Protein AF-A0A7Z9K292-F1 (afdb_monomer_lite)

Foldseek 3Di:
DPCVVVVVVVVQWDWDDDDVQWTWTAGPPQRWIWIAGVVGDIDIGHPVCVVVVVVVVCVVPDPPPDPD

pLDDT: mean 86.09, std 14.72, range [46.25, 97.25]

Secondary structure (DSSP, 8-state):
--GGGGHHHHHHEEEEEEETTEEEEEETTT--EEEE-TTS-EEEE-HHHHHHHHHHHHHHHS------

Sequence (68 aa):
MNIADISEIVEATELIEQVGEYVIRKFIASDNYVIIDNLGDFIILERDIADQICSVLWNDIAPQEKLN

Structure (mmCIF, N/CA/C/O backbone):
data_AF-A0A7Z9K292-F1
#
_entry.id   AF-A0A7Z9K292-F1
#
loop_
_atom_site.group_PDB
_atom_site.id
_atom_site.type_symbol
_atom_site.label_atom_id
_atom_site.label_alt_id
_atom_site.label_comp_id
_atom_site.label_asym_id
_atom_site.label_entity_id
_atom_site.label_seq_id
_atom_site.pdbx_PDB_ins_code
_atom_site.Cartn_x
_atom_site.Cartn_y
_atom_site.Cartn_z
_atom_site.occupancy
_atom_site.B_iso_or_equiv
_atom_site.auth_seq_id
_atom_site.auth_comp_id
_atom_site.auth_asym_id
_atom_site.auth_atom_id
_atom_site.pdbx_PDB_model_num
ATOM 1 N N . MET A 1 1 ? 7.834 -9.391 13.233 1.00 51.00 1 MET A N 1
ATOM 2 C CA . MET A 1 1 ? 8.037 -9.534 11.781 1.00 51.00 1 MET A CA 1
A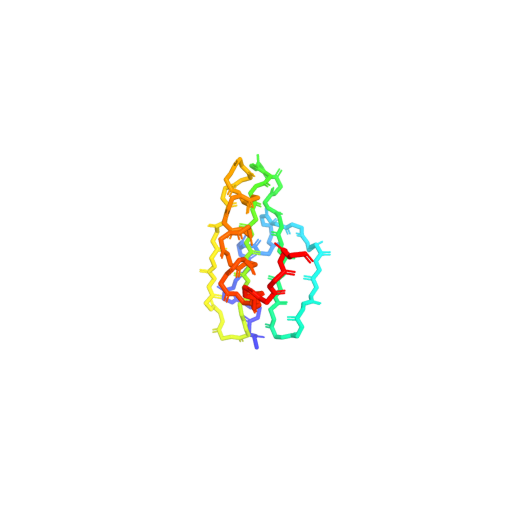TOM 3 C C . MET A 1 1 ? 9.333 -10.290 11.507 1.00 51.00 1 MET A C 1
ATOM 5 O O . MET A 1 1 ? 10.401 -9.807 11.871 1.00 51.00 1 MET A O 1
ATOM 9 N N . ASN A 1 2 ? 9.249 -11.494 10.940 1.00 50.47 2 ASN A N 1
ATOM 10 C CA . ASN A 1 2 ? 10.426 -12.256 10.521 1.00 50.47 2 ASN A CA 1
ATOM 11 C C . ASN A 1 2 ? 10.700 -11.897 9.054 1.00 50.47 2 ASN A C 1
ATOM 13 O O . ASN A 1 2 ? 10.003 -12.357 8.160 1.00 50.47 2 ASN A O 1
ATOM 17 N N . ILE A 1 3 ? 11.667 -11.011 8.807 1.00 53.25 3 ILE A N 1
ATOM 18 C CA . ILE A 1 3 ? 11.957 -10.451 7.469 1.00 53.25 3 ILE A CA 1
ATOM 19 C C . ILE A 1 3 ? 12.323 -11.546 6.444 1.00 53.25 3 ILE A C 1
ATOM 21 O O . ILE A 1 3 ? 12.190 -11.336 5.241 1.00 53.25 3 ILE A O 1
ATOM 25 N N . ALA A 1 4 ? 12.733 -12.727 6.919 1.00 55.69 4 ALA A N 1
ATOM 26 C CA . ALA A 1 4 ? 13.093 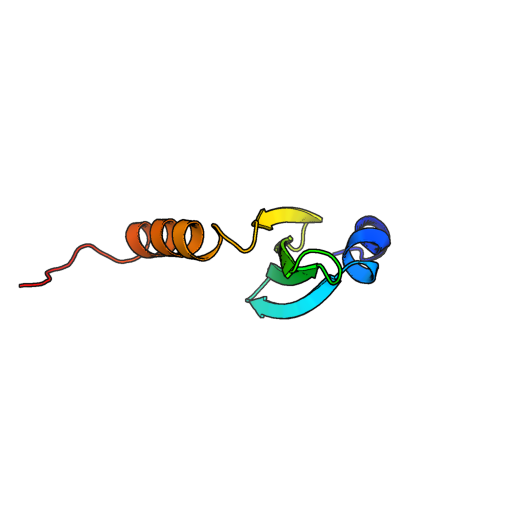-13.873 6.091 1.00 55.69 4 ALA A CA 1
ATOM 27 C C . ALA A 1 4 ? 11.953 -14.384 5.188 1.00 55.69 4 ALA A C 1
ATOM 29 O O . ALA A 1 4 ? 12.245 -14.854 4.095 1.00 55.69 4 ALA A O 1
ATOM 30 N N . ASP A 1 5 ? 10.684 -14.248 5.592 1.00 59.25 5 ASP A N 1
ATOM 31 C CA . ASP A 1 5 ? 9.538 -14.729 4.799 1.00 59.25 5 ASP A CA 1
ATOM 32 C C . ASP A 1 5 ? 9.062 -13.710 3.741 1.00 59.25 5 ASP A C 1
ATOM 34 O O . ASP A 1 5 ? 8.198 -14.013 2.925 1.00 59.25 5 ASP A O 1
ATOM 38 N N . ILE A 1 6 ? 9.633 -12.497 3.729 1.00 66.94 6 ILE A N 1
ATOM 39 C CA . ILE A 1 6 ? 9.208 -11.375 2.870 1.00 66.94 6 ILE A CA 1
ATOM 40 C C . ILE A 1 6 ? 10.396 -10.826 2.049 1.00 66.94 6 ILE A C 1
ATOM 42 O O . ILE A 1 6 ? 10.323 -9.739 1.472 1.00 66.94 6 ILE A O 1
ATOM 46 N N . SER A 1 7 ? 11.513 -11.563 1.976 1.00 74.50 7 SER A N 1
ATOM 47 C CA . SER A 1 7 ? 12.755 -11.091 1.343 1.00 74.50 7 SER A CA 1
ATOM 48 C C . SER A 1 7 ? 12.551 -10.662 -0.110 1.00 74.50 7 SER A C 1
ATOM 50 O O . SER A 1 7 ? 13.045 -9.612 -0.503 1.00 74.50 7 SER A O 1
ATOM 52 N N . GLU A 1 8 ? 11.748 -11.403 -0.876 1.00 79.69 8 GLU A N 1
ATOM 53 C CA . GLU A 1 8 ? 11.449 -11.082 -2.277 1.00 79.69 8 GLU A CA 1
ATOM 54 C C . GLU A 1 8 ? 10.742 -9.727 -2.429 1.00 79.69 8 GLU A C 1
ATOM 56 O O . GLU A 1 8 ? 11.081 -8.935 -3.307 1.00 79.69 8 GLU A O 1
ATOM 61 N N . ILE A 1 9 ? 9.791 -9.416 -1.542 1.00 82.75 9 ILE A N 1
ATOM 62 C CA . ILE A 1 9 ? 9.093 -8.125 -1.559 1.00 82.75 9 ILE A CA 1
ATOM 63 C C . ILE A 1 9 ? 10.053 -7.021 -1.117 1.00 82.75 9 ILE A C 1
ATOM 65 O O . ILE A 1 9 ? 10.078 -5.956 -1.728 1.00 82.75 9 ILE A O 1
ATOM 69 N N . VAL A 1 10 ? 10.870 -7.253 -0.088 1.00 85.69 10 VAL A N 1
ATOM 70 C CA . VAL A 1 10 ? 11.855 -6.269 0.390 1.00 85.69 10 VAL A CA 1
ATOM 71 C C . VAL A 1 10 ? 12.897 -5.947 -0.684 1.00 85.69 10 VAL A C 1
ATOM 73 O O . VAL A 1 10 ? 13.261 -4.784 -0.819 1.00 85.69 10 VAL A O 1
ATOM 76 N N . GLU A 1 11 ? 13.338 -6.935 -1.462 1.00 90.00 11 GLU A N 1
ATOM 77 C CA . GLU A 1 11 ? 14.276 -6.755 -2.577 1.00 90.00 11 GLU A CA 1
ATOM 78 C C . GLU A 1 11 ? 13.632 -6.058 -3.783 1.00 90.00 11 GLU A C 1
ATOM 80 O O . GLU A 1 11 ? 14.277 -5.250 -4.450 1.00 90.00 11 GLU A O 1
ATOM 85 N N . ALA A 1 12 ? 12.352 -6.325 -4.051 1.00 92.19 12 ALA A N 1
ATOM 86 C CA . ALA A 1 12 ? 11.616 -5.719 -5.159 1.00 92.19 12 ALA A CA 1
ATOM 87 C C . ALA A 1 12 ? 11.077 -4.307 -4.855 1.00 92.19 12 ALA A C 1
ATOM 89 O O . ALA A 1 12 ? 10.533 -3.653 -5.756 1.00 92.19 12 ALA A O 1
ATOM 90 N N . THR A 1 13 ? 11.185 -3.837 -3.605 1.00 95.19 13 THR A N 1
ATOM 91 C CA . THR A 1 13 ? 10.561 -2.587 -3.154 1.00 95.19 13 THR A CA 1
ATOM 92 C C . THR A 1 13 ? 11.471 -1.684 -2.323 1.00 95.19 13 THR A C 1
ATOM 94 O O . THR A 1 13 ? 12.275 -2.131 -1.508 1.00 95.19 13 THR A O 1
ATOM 97 N N . GLU A 1 14 ? 11.265 -0.377 -2.443 1.00 96.56 14 GLU A N 1
ATOM 98 C CA . GLU A 1 14 ? 11.899 0.649 -1.615 1.00 96.56 14 GLU A CA 1
ATOM 99 C C . GLU A 1 14 ? 10.993 1.035 -0.444 1.00 96.56 14 GLU A C 1
ATOM 101 O O . GLU A 1 14 ? 9.779 1.161 -0.601 1.00 96.56 14 GLU A O 1
ATOM 106 N N . LEU A 1 15 ? 11.572 1.229 0.743 1.00 95.25 15 LEU A N 1
ATOM 107 C CA . LEU A 1 15 ? 10.834 1.730 1.904 1.00 95.25 15 LEU A CA 1
ATOM 108 C C . LEU A 1 15 ? 10.395 3.181 1.655 1.00 95.25 15 LEU A C 1
ATOM 110 O O . LEU A 1 15 ? 11.236 4.023 1.351 1.00 95.25 15 LEU A O 1
ATOM 114 N N . ILE A 1 16 ? 9.103 3.468 1.832 1.00 96.75 16 ILE A N 1
ATOM 115 C CA . ILE A 1 16 ? 8.572 4.838 1.832 1.00 96.75 16 ILE A CA 1
ATOM 116 C C . ILE A 1 16 ? 8.508 5.369 3.260 1.00 96.75 16 ILE A C 1
ATOM 118 O O . ILE A 1 16 ? 9.085 6.410 3.546 1.00 96.75 16 ILE A O 1
ATOM 122 N N . GLU A 1 17 ? 7.780 4.675 4.136 1.00 96.62 17 GLU A N 1
ATOM 123 C CA . GLU A 1 17 ? 7.487 5.147 5.491 1.00 96.62 17 GLU A CA 1
ATOM 124 C C . GLU A 1 17 ? 7.058 3.978 6.387 1.00 96.62 17 GLU A C 1
ATOM 126 O O . GLU A 1 17 ? 6.585 2.945 5.897 1.00 96.62 17 GLU A O 1
ATOM 131 N N . GLN A 1 18 ? 7.183 4.149 7.702 1.00 94.88 18 GLN A N 1
ATOM 132 C CA . GLN A 1 18 ? 6.584 3.251 8.688 1.00 94.88 18 GLN A CA 1
ATOM 133 C C . GLN A 1 18 ? 5.532 3.994 9.518 1.00 94.88 18 GLN A C 1
ATOM 135 O O . GLN A 1 18 ? 5.807 5.034 10.113 1.00 94.88 18 GLN A O 1
ATOM 140 N N . VAL A 1 19 ? 4.329 3.424 9.613 1.00 94.25 19 VAL A N 1
ATOM 141 C CA . VAL A 1 19 ? 3.221 3.978 10.400 1.00 94.25 19 VAL A CA 1
ATOM 142 C C . VAL A 1 19 ? 2.758 2.934 11.411 1.00 94.25 19 VAL A C 1
ATOM 144 O O . VAL A 1 19 ? 2.040 1.991 11.080 1.00 94.25 19 VAL A O 1
ATOM 147 N N . GLY A 1 20 ? 3.183 3.093 12.667 1.00 94.00 20 GLY A N 1
ATOM 148 C CA . GLY A 1 20 ? 2.937 2.100 13.713 1.00 94.00 20 GLY A CA 1
ATOM 149 C C . GLY A 1 20 ? 3.545 0.741 13.348 1.00 94.00 20 GLY A C 1
ATOM 150 O O . GLY A 1 20 ? 4.745 0.641 13.089 1.00 94.00 20 GLY A O 1
ATOM 151 N N . GLU A 1 21 ? 2.700 -0.288 13.302 1.00 93.38 21 GLU A N 1
ATOM 152 C CA . GLU A 1 21 ? 3.082 -1.663 12.948 1.00 93.38 21 GLU A CA 1
ATOM 153 C C . GLU A 1 21 ? 3.029 -1.946 11.435 1.00 93.38 21 GLU A C 1
ATOM 155 O O . GLU A 1 21 ? 3.285 -3.074 11.016 1.00 93.38 21 GLU A O 1
ATOM 160 N N . TYR A 1 22 ? 2.707 -0.938 10.617 1.00 93.75 22 TYR A N 1
ATOM 161 C CA . TYR A 1 22 ? 2.629 -1.063 9.164 1.00 93.75 22 TYR A CA 1
ATOM 162 C C . TYR A 1 22 ? 3.855 -0.462 8.482 1.00 93.75 22 TYR A C 1
ATOM 164 O O . TYR A 1 22 ? 4.289 0.647 8.804 1.00 93.75 22 TYR A O 1
ATOM 172 N N . VAL A 1 23 ? 4.372 -1.168 7.481 1.00 93.81 23 VAL A N 1
ATOM 173 C CA . VAL A 1 23 ? 5.473 -0.724 6.626 1.00 93.81 23 VAL A CA 1
ATOM 174 C C . VAL A 1 23 ? 4.936 -0.463 5.228 1.00 93.81 23 VAL A C 1
ATOM 176 O O . VAL A 1 23 ? 4.358 -1.349 4.600 1.00 93.81 23 VAL A O 1
ATOM 179 N N . ILE A 1 24 ? 5.154 0.750 4.730 1.00 95.38 24 ILE A N 1
ATOM 180 C CA . ILE A 1 24 ? 4.737 1.174 3.396 1.00 95.38 24 ILE A CA 1
ATOM 181 C C . ILE A 1 24 ? 5.964 1.146 2.493 1.00 95.38 24 ILE A C 1
ATOM 183 O O . ILE A 1 24 ? 6.971 1.805 2.764 1.00 95.38 24 ILE A O 1
ATOM 187 N N . ARG A 1 25 ? 5.888 0.384 1.406 1.00 95.75 25 ARG A N 1
ATOM 188 C CA . ARG A 1 25 ? 6.965 0.239 0.424 1.00 95.75 25 ARG A CA 1
ATOM 189 C C . ARG A 1 25 ? 6.441 0.457 -0.991 1.00 95.75 25 ARG A C 1
ATOM 191 O O . ARG A 1 25 ? 5.235 0.399 -1.233 1.00 95.75 25 ARG A O 1
ATOM 198 N N . LYS A 1 26 ? 7.350 0.700 -1.930 1.00 97.25 26 LYS A N 1
ATOM 199 C CA . LYS A 1 26 ? 7.057 0.947 -3.343 1.00 97.25 26 LYS A CA 1
ATOM 200 C C . LYS A 1 26 ? 7.821 -0.013 -4.235 1.00 97.25 26 LYS A C 1
ATOM 202 O O . LYS A 1 26 ? 9.036 -0.106 -4.115 1.00 97.25 26 LYS A O 1
ATOM 207 N N . PHE A 1 27 ? 7.142 -0.690 -5.149 1.00 96.12 27 PHE A N 1
ATOM 208 C CA . PHE A 1 27 ? 7.782 -1.532 -6.153 1.00 96.12 27 PHE A CA 1
ATOM 209 C C . PHE A 1 27 ? 8.628 -0.699 -7.112 1.00 96.12 27 PHE A C 1
ATOM 211 O O . PHE A 1 27 ? 8.125 0.222 -7.753 1.00 96.12 27 PHE A O 1
ATOM 218 N N . ILE A 1 28 ? 9.899 -1.079 -7.257 1.00 95.19 28 ILE A N 1
ATOM 219 C CA . ILE A 1 28 ? 10.870 -0.387 -8.120 1.00 95.19 28 ILE A CA 1
ATOM 220 C C . ILE A 1 28 ? 10.457 -0.488 -9.596 1.00 95.19 28 ILE A C 1
ATOM 222 O O . ILE A 1 28 ? 10.640 0.448 -10.367 1.00 95.19 28 ILE A O 1
ATOM 226 N N . ALA A 1 29 ? 9.887 -1.629 -9.997 1.00 94.00 29 ALA A N 1
ATOM 227 C CA . ALA A 1 29 ? 9.575 -1.912 -11.397 1.00 94.00 29 ALA A CA 1
ATOM 228 C C . ALA A 1 29 ? 8.264 -1.278 -11.893 1.00 94.00 29 ALA A C 1
ATOM 230 O O . ALA A 1 29 ? 8.162 -0.947 -13.072 1.00 94.00 29 ALA A O 1
ATOM 231 N N . SER A 1 30 ? 7.253 -1.152 -11.028 1.00 93.44 30 SER A N 1
ATOM 232 C CA . SER A 1 30 ? 5.893 -0.751 -11.424 1.00 93.44 30 SER A CA 1
ATOM 233 C C . SER A 1 30 ? 5.398 0.532 -10.769 1.00 93.44 30 SER A C 1
ATOM 235 O O . SER A 1 30 ? 4.311 0.993 -11.094 1.00 93.44 30 SER A O 1
ATOM 237 N N . ASP A 1 31 ? 6.157 1.096 -9.829 1.00 94.62 31 ASP A N 1
ATOM 238 C CA . ASP A 1 31 ? 5.730 2.190 -8.959 1.00 94.62 31 ASP A CA 1
ATOM 239 C C . ASP A 1 31 ? 4.483 1.900 -8.092 1.00 94.62 31 ASP A C 1
ATOM 241 O O . ASP A 1 31 ? 3.980 2.812 -7.431 1.00 94.62 31 ASP A O 1
ATOM 245 N N . ASN A 1 32 ? 4.000 0.653 -8.051 1.00 96.75 32 ASN A N 1
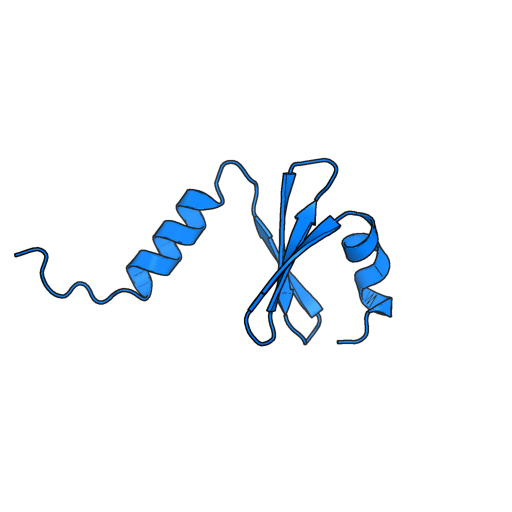ATOM 246 C CA . ASN A 1 32 ? 2.907 0.233 -7.173 1.00 96.75 32 ASN A CA 1
ATOM 247 C C . ASN A 1 32 ? 3.338 0.261 -5.705 1.00 96.75 32 ASN A C 1
ATOM 249 O O . ASN A 1 32 ? 4.524 0.182 -5.389 1.00 96.75 32 ASN A O 1
ATOM 253 N N . TYR A 1 33 ? 2.374 0.301 -4.798 1.00 96.69 33 TYR A N 1
ATOM 254 C CA . TYR A 1 33 ? 2.625 0.322 -3.362 1.00 96.69 33 TYR A CA 1
ATOM 255 C C . TYR A 1 33 ? 2.341 -1.041 -2.744 1.00 96.69 33 TYR A C 1
ATOM 257 O O . TYR A 1 33 ? 1.474 -1.774 -3.214 1.00 96.69 33 TYR A O 1
ATOM 265 N N . VAL A 1 34 ? 3.043 -1.366 -1.666 1.00 95.19 34 VAL A N 1
ATOM 266 C CA . VAL A 1 34 ? 2.703 -2.474 -0.775 1.00 95.19 34 VAL A CA 1
ATOM 267 C C . VAL A 1 34 ? 2.691 -1.970 0.659 1.00 95.19 34 VAL A C 1
ATOM 269 O O . VAL A 1 34 ? 3.611 -1.274 1.092 1.00 95.19 34 VAL A O 1
ATOM 272 N N . ILE A 1 35 ? 1.630 -2.300 1.383 1.00 95.06 35 ILE A N 1
ATOM 273 C CA . ILE A 1 35 ? 1.493 -2.035 2.813 1.00 95.06 35 ILE A CA 1
ATOM 274 C C . ILE A 1 35 ? 1.537 -3.388 3.503 1.00 95.06 35 ILE A C 1
ATOM 276 O O . ILE A 1 35 ? 0.751 -4.264 3.153 1.00 95.06 35 ILE A O 1
ATOM 280 N N . ILE A 1 36 ? 2.469 -3.558 4.434 1.00 93.00 36 ILE A N 1
ATOM 281 C CA . ILE A 1 36 ? 2.755 -4.829 5.106 1.00 93.00 36 ILE A CA 1
ATOM 282 C C . ILE A 1 36 ? 2.548 -4.626 6.603 1.00 93.00 36 ILE A C 1
ATOM 284 O O . ILE A 1 36 ? 3.090 -3.670 7.160 1.00 93.00 36 ILE A O 1
ATOM 288 N N . ASP A 1 37 ? 1.782 -5.496 7.249 1.00 91.19 37 ASP A N 1
ATOM 289 C CA . ASP A 1 37 ? 1.627 -5.499 8.702 1.00 91.19 37 ASP A CA 1
ATOM 290 C C . ASP A 1 37 ? 2.741 -6.300 9.407 1.00 91.19 37 ASP A C 1
ATOM 292 O O . ASP A 1 37 ? 3.592 -6.944 8.786 1.00 91.19 37 ASP A O 1
ATOM 296 N N . ASN A 1 38 ? 2.763 -6.274 10.739 1.00 84.25 38 ASN A N 1
ATOM 297 C CA . ASN A 1 38 ? 3.793 -6.957 11.524 1.00 84.25 38 ASN A CA 1
ATOM 298 C C . ASN A 1 38 ? 3.656 -8.492 11.584 1.00 84.25 38 ASN A C 1
ATOM 300 O O . ASN A 1 38 ? 4.620 -9.156 12.011 1.00 84.25 38 ASN A O 1
ATOM 304 N N . LEU A 1 39 ? 2.506 -9.030 11.159 1.00 85.44 39 LEU A N 1
ATOM 305 C CA . LEU A 1 39 ? 2.187 -10.455 11.058 1.00 85.44 39 LEU A CA 1
ATOM 306 C C . LEU A 1 39 ? 2.565 -11.036 9.687 1.00 85.44 39 LEU A C 1
ATOM 308 O O . LEU A 1 39 ? 2.711 -12.251 9.575 1.00 85.44 39 LEU A O 1
ATOM 312 N N . GLY A 1 40 ? 2.821 -10.178 8.696 1.00 81.19 40 GLY A N 1
ATOM 313 C CA . GLY A 1 40 ? 3.185 -10.545 7.331 1.00 81.19 40 GLY A CA 1
ATOM 314 C C . GLY A 1 40 ? 2.020 -10.499 6.340 1.00 81.19 40 GLY A C 1
ATOM 315 O O . GLY A 1 40 ? 2.222 -10.853 5.179 1.00 81.19 40 GLY A O 1
ATOM 316 N N . ASP A 1 41 ? 0.838 -10.042 6.757 1.00 88.38 41 ASP A N 1
ATOM 317 C CA . ASP A 1 41 ? -0.262 -9.755 5.842 1.00 88.38 41 ASP A CA 1
ATOM 318 C C . ASP A 1 41 ? 0.040 -8.471 5.064 1.00 88.38 41 ASP A C 1
ATOM 320 O O . ASP A 1 41 ? 0.621 -7.512 5.585 1.00 88.38 41 ASP A O 1
ATOM 324 N N . PHE A 1 42 ? -0.342 -8.441 3.788 1.00 91.38 42 PHE A N 1
ATOM 325 C CA . PHE A 1 42 ? -0.062 -7.292 2.939 1.00 91.38 42 PHE A CA 1
ATOM 326 C C . PHE A 1 42 ? -1.156 -7.007 1.916 1.00 91.38 42 PHE A C 1
ATOM 328 O O . PHE A 1 42 ? -1.903 -7.886 1.486 1.00 91.38 42 PHE A O 1
ATOM 335 N N . ILE A 1 43 ? -1.202 -5.749 1.484 1.00 93.19 43 ILE A N 1
ATOM 336 C CA . ILE A 1 43 ? -2.040 -5.273 0.384 1.00 93.19 43 ILE A CA 1
ATOM 337 C C . ILE A 1 43 ? -1.139 -4.587 -0.635 1.00 93.19 43 ILE A C 1
ATOM 339 O O . ILE A 1 43 ? -0.315 -3.748 -0.273 1.00 93.19 43 ILE A O 1
ATOM 343 N N . ILE A 1 44 ? -1.324 -4.924 -1.912 1.00 93.69 44 ILE A N 1
ATOM 344 C CA . ILE A 1 44 ? -0.695 -4.225 -3.034 1.00 93.69 44 ILE A CA 1
ATOM 345 C C . ILE A 1 44 ? -1.707 -3.235 -3.613 1.00 93.69 44 ILE A C 1
ATOM 347 O O . ILE A 1 44 ? -2.845 -3.606 -3.896 1.00 93.69 44 ILE A O 1
ATOM 351 N N . LEU A 1 45 ? -1.286 -1.987 -3.804 1.00 95.81 45 LEU A N 1
ATOM 352 C CA . LEU A 1 45 ? -2.080 -0.931 -4.424 1.00 95.81 45 LEU A CA 1
ATOM 353 C C . LEU A 1 45 ? 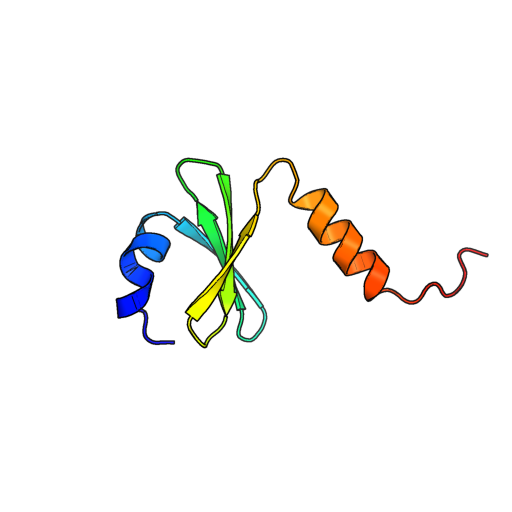-1.432 -0.531 -5.746 1.00 95.81 45 LEU A C 1
ATOM 355 O O . LEU A 1 45 ? -0.273 -0.107 -5.779 1.00 95.81 45 LEU A O 1
ATOM 359 N N . GLU A 1 46 ? -2.182 -0.640 -6.838 1.00 97.00 46 GLU A N 1
ATOM 360 C CA . GLU A 1 46 ? -1.748 -0.095 -8.121 1.00 97.00 46 GLU A CA 1
ATOM 361 C C . GLU A 1 46 ? -1.658 1.429 -8.039 1.00 97.00 46 GLU A C 1
ATOM 363 O O . GLU A 1 46 ? -2.556 2.090 -7.508 1.00 97.00 46 GLU A O 1
ATOM 368 N N . ARG A 1 47 ? -0.571 1.995 -8.573 1.00 95.44 47 ARG A N 1
ATOM 369 C CA . ARG A 1 47 ? -0.292 3.434 -8.485 1.00 95.44 47 ARG A CA 1
ATOM 370 C C . ARG A 1 47 ? -1.468 4.287 -8.963 1.00 95.44 47 ARG A C 1
ATOM 372 O O . ARG A 1 47 ? -1.809 5.269 -8.310 1.00 95.44 47 ARG A O 1
ATOM 379 N N . ASP A 1 48 ? -2.082 3.889 -10.073 1.00 96.25 48 ASP A N 1
ATOM 380 C CA . ASP A 1 48 ? -3.107 4.677 -10.762 1.00 96.25 48 ASP A CA 1
ATOM 381 C C . ASP A 1 48 ? -4.437 4.753 -9.992 1.00 96.25 48 ASP A C 1
ATOM 383 O O . ASP A 1 48 ? -5.225 5.672 -10.211 1.00 96.25 48 ASP A O 1
ATOM 387 N N . ILE A 1 49 ? -4.682 3.823 -9.061 1.00 96.12 49 ILE A N 1
ATOM 388 C CA . ILE A 1 49 ? -5.909 3.774 -8.246 1.00 96.12 49 ILE A CA 1
ATOM 389 C C . ILE A 1 49 ? -5.655 4.034 -6.757 1.00 96.12 49 ILE A C 1
ATOM 391 O O . ILE A 1 49 ? -6.612 4.172 -5.994 1.00 96.12 49 ILE A O 1
ATOM 395 N N . ALA A 1 50 ? -4.391 4.110 -6.328 1.00 95.12 50 ALA A N 1
ATOM 396 C CA . ALA A 1 50 ? -4.019 4.255 -4.923 1.00 95.12 50 ALA A CA 1
ATOM 397 C C . ALA A 1 50 ? -4.675 5.484 -4.269 1.00 95.12 50 ALA A C 1
ATOM 399 O O . ALA A 1 50 ? -5.188 5.386 -3.158 1.00 95.12 50 ALA A O 1
ATOM 400 N N . ASP A 1 51 ? -4.742 6.610 -4.985 1.00 94.69 51 ASP A N 1
ATOM 401 C CA . ASP A 1 51 ? -5.398 7.838 -4.515 1.00 94.69 51 ASP A CA 1
ATOM 402 C C . ASP A 1 51 ? -6.902 7.648 -4.252 1.00 94.69 51 ASP A C 1
ATOM 404 O O . ASP A 1 51 ? -7.434 8.100 -3.235 1.00 94.69 51 ASP A O 1
ATOM 408 N N . GLN A 1 52 ? -7.586 6.902 -5.124 1.00 96.50 52 GLN A N 1
ATOM 409 C CA . GLN A 1 52 ? -9.011 6.605 -4.963 1.00 96.50 52 GLN A CA 1
ATOM 410 C C . GLN A 1 52 ? -9.250 5.708 -3.747 1.00 96.50 52 GLN A C 1
ATOM 412 O O . GLN A 1 52 ? -10.163 5.965 -2.965 1.00 96.50 52 GLN A O 1
ATOM 417 N N . ILE A 1 53 ? -8.409 4.687 -3.555 1.00 94.81 53 ILE A N 1
ATOM 418 C CA . ILE A 1 53 ? -8.493 3.785 -2.399 1.00 94.81 53 ILE A CA 1
ATOM 419 C C . ILE A 1 53 ? -8.267 4.567 -1.101 1.00 94.81 53 ILE A C 1
ATOM 421 O O . ILE A 1 53 ? -9.083 4.480 -0.183 1.00 94.81 53 ILE A O 1
ATOM 425 N N . CYS A 1 54 ? -7.213 5.383 -1.039 1.00 92.62 54 CYS A N 1
ATOM 426 C CA . CYS A 1 54 ? -6.931 6.232 0.118 1.00 92.62 54 CYS A CA 1
ATOM 427 C C . CYS A 1 54 ? -8.069 7.220 0.395 1.00 92.62 54 CYS A C 1
ATOM 429 O O . CYS A 1 54 ? -8.429 7.419 1.552 1.00 92.62 54 CYS A O 1
ATOM 431 N N . SER A 1 55 ? -8.680 7.788 -0.647 1.00 94.00 55 SER A N 1
ATOM 432 C CA . SER A 1 55 ? -9.839 8.676 -0.514 1.00 94.00 55 SER A CA 1
ATOM 433 C C . SER A 1 55 ? -11.062 7.960 0.066 1.00 94.00 55 SER A C 1
ATOM 435 O O . SER A 1 55 ? -11.744 8.520 0.921 1.00 94.00 55 SER A O 1
ATOM 437 N N . VAL A 1 56 ? -11.344 6.721 -0.356 1.00 94.38 56 VAL A N 1
ATOM 438 C CA . VAL A 1 56 ? -12.439 5.91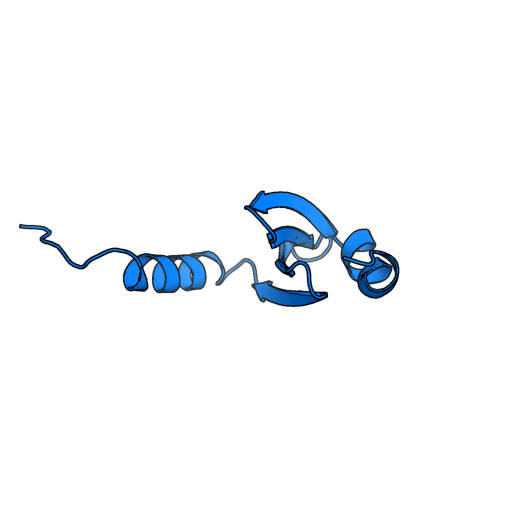0 0.209 1.00 94.38 56 VAL A CA 1
ATOM 439 C C . VAL A 1 56 ? -12.202 5.640 1.692 1.00 94.38 56 VAL A C 1
ATOM 441 O O . VAL A 1 56 ? -13.105 5.875 2.492 1.00 94.38 56 VAL A O 1
ATOM 444 N N . LEU A 1 57 ? -10.991 5.212 2.062 1.00 92.81 57 LEU A N 1
ATOM 445 C CA . LEU A 1 57 ? -10.628 4.977 3.462 1.00 92.81 57 LEU A CA 1
ATOM 446 C C . LEU A 1 57 ? -10.747 6.257 4.288 1.00 92.81 57 LEU A C 1
ATOM 448 O O . LEU A 1 57 ? -11.358 6.241 5.350 1.00 92.81 57 LEU A O 1
ATOM 452 N N . TRP A 1 58 ? -10.211 7.370 3.781 1.00 91.44 58 TRP A N 1
ATOM 453 C CA . TRP A 1 58 ? -10.292 8.672 4.436 1.00 91.44 58 TRP A CA 1
ATOM 454 C C . TRP A 1 58 ? -11.740 9.104 4.681 1.00 91.44 58 TRP A C 1
ATOM 456 O O . TRP A 1 58 ? -12.070 9.543 5.776 1.00 91.44 58 TRP A O 1
ATOM 466 N N . ASN A 1 59 ? -12.613 8.957 3.684 1.00 90.38 59 ASN A N 1
ATOM 467 C CA . ASN A 1 59 ? -14.017 9.352 3.791 1.00 90.38 59 ASN A CA 1
ATOM 468 C C . ASN A 1 59 ? -14.830 8.477 4.757 1.00 90.38 59 ASN A C 1
ATOM 470 O O . ASN A 1 59 ? -15.842 8.946 5.270 1.00 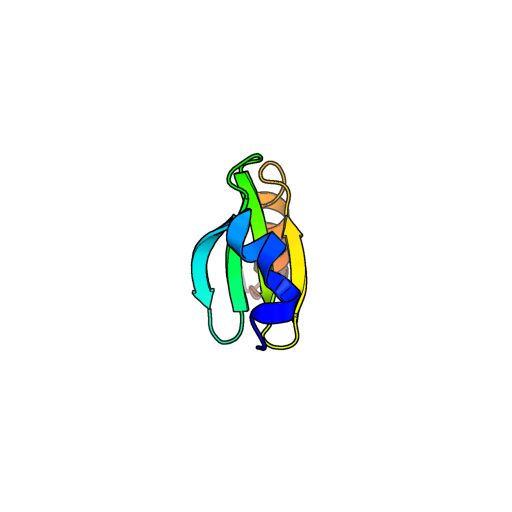90.38 59 ASN A O 1
ATOM 474 N N . ASP A 1 60 ? -14.419 7.228 4.986 1.00 91.75 60 ASP A N 1
ATOM 475 C CA . ASP A 1 60 ? -15.035 6.342 5.981 1.00 91.75 60 ASP A CA 1
ATOM 476 C C . ASP A 1 60 ? -14.637 6.736 7.412 1.00 91.75 60 ASP A C 1
ATOM 478 O O . ASP A 1 60 ? -15.484 6.818 8.302 1.00 91.75 60 ASP A O 1
ATOM 482 N N . ILE A 1 61 ? -13.352 7.048 7.626 1.00 90.56 61 ILE A N 1
ATOM 483 C CA . ILE A 1 61 ? -12.832 7.420 8.951 1.00 90.56 61 ILE A CA 1
ATOM 484 C C . ILE A 1 61 ? -13.110 8.879 9.327 1.00 90.56 61 ILE A C 1
ATOM 486 O O . ILE A 1 61 ? -13.174 9.204 10.514 1.00 90.56 61 ILE A O 1
ATOM 490 N N . ALA A 1 62 ? -13.239 9.773 8.345 1.00 81.19 62 ALA A N 1
ATOM 491 C CA . ALA A 1 62 ? -13.536 11.176 8.578 1.00 81.19 62 ALA A CA 1
ATOM 492 C C . ALA A 1 62 ? -15.034 11.324 8.899 1.00 81.19 62 ALA A C 1
ATOM 494 O O . ALA A 1 62 ? -15.874 11.007 8.053 1.00 81.19 62 ALA A O 1
ATOM 495 N N . PRO A 1 63 ? -15.413 11.833 10.088 1.00 67.31 63 PRO A N 1
ATOM 496 C CA . PRO A 1 63 ? -16.812 12.091 10.398 1.00 67.31 63 PRO A CA 1
ATOM 497 C C . PRO A 1 63 ? -17.416 13.018 9.340 1.00 67.31 63 PRO A C 1
ATOM 499 O O . PRO A 1 63 ? -16.841 14.066 9.043 1.00 67.31 63 PRO A O 1
ATOM 502 N N . GLN A 1 64 ? -18.609 12.700 8.828 1.00 63.97 64 GLN A N 1
ATOM 503 C CA . GLN A 1 64 ? -19.392 13.604 7.966 1.00 63.97 64 GLN A CA 1
ATOM 504 C C . GLN A 1 64 ? -19.895 14.864 8.709 1.00 63.97 64 GLN A C 1
ATOM 506 O O . GLN A 1 64 ? -20.931 15.434 8.359 1.00 63.97 64 GLN A O 1
ATOM 511 N N . GLU A 1 65 ? -19.212 15.320 9.761 1.00 60.19 65 GLU A N 1
ATOM 512 C CA . GLU A 1 65 ? -19.609 16.498 10.521 1.00 60.19 65 GLU A CA 1
ATOM 513 C C . GLU A 1 65 ? -19.343 17.777 9.718 1.00 60.19 65 GLU A C 1
ATOM 515 O O . GLU A 1 65 ? -18.323 18.445 9.838 1.00 60.19 65 GLU A O 1
ATOM 520 N N . LYS A 1 66 ? -20.367 18.109 8.926 1.00 53.09 66 LYS A N 1
ATOM 521 C CA . LYS A 1 66 ? -20.795 19.444 8.505 1.00 53.09 66 LYS A CA 1
ATOM 522 C C . LYS A 1 66 ? -19.746 20.247 7.740 1.00 53.09 66 LYS A C 1
ATOM 524 O O . LYS A 1 66 ? -19.216 21.239 8.228 1.00 53.09 66 LYS A O 1
ATOM 529 N N . LEU A 1 67 ? -19.639 19.935 6.449 1.00 49.47 67 LEU A N 1
ATOM 530 C CA . LEU A 1 67 ? -19.561 20.994 5.440 1.00 49.47 67 LEU A CA 1
ATOM 531 C C . LEU A 1 67 ? -20.890 21.783 5.461 1.00 49.47 67 LEU A C 1
ATOM 533 O O . LEU A 1 67 ? -21.745 21.581 4.604 1.00 49.47 67 LEU A O 1
ATOM 537 N N . ASN A 1 68 ? -21.085 22.611 6.490 1.00 46.25 68 ASN A N 1
ATOM 538 C CA . ASN A 1 68 ? -22.069 23.695 6.537 1.00 46.25 68 ASN A CA 1
ATOM 539 C C . ASN A 1 68 ? -21.320 25.002 6.774 1.00 46.25 68 ASN A C 1
ATOM 541 O O . ASN A 1 68 ? -20.549 25.043 7.759 1.00 46.25 68 ASN A O 1
#

Radius of gyration: 14.45 Å; chains: 1; bounding box: 36×38×25 Å